Protein AF-Q17262-F1 (afdb_monomer_lite)

Radius of gyration: 17.1 Å; chains: 1; bounding box: 36×27×42 Å

Structure (mmCIF, N/CA/C/O backbone):
data_AF-Q17262-F1
#
_entry.id   AF-Q17262-F1
#
loop_
_atom_site.group_PDB
_atom_site.id
_atom_site.type_symbol
_atom_site.label_atom_id
_atom_site.label_alt_id
_atom_site.label_comp_id
_atom_site.label_asym_id
_atom_site.label_entity_id
_atom_site.label_seq_id
_atom_site.pdbx_PDB_ins_code
_atom_site.Cartn_x
_atom_site.Cartn_y
_atom_site.Cartn_z
_atom_site.occupancy
_atom_site.B_iso_or_equiv
_atom_site.auth_seq_id
_atom_site.auth_comp_id
_atom_site.auth_asym_id
_atom_site.auth_atom_id
_atom_site.pdbx_PDB_model_num
ATOM 1 N N . LYS A 1 1 ? -6.894 -13.647 16.040 1.00 63.50 1 LYS A N 1
ATOM 2 C CA . LYS A 1 1 ? -8.159 -13.606 15.257 1.00 63.50 1 LYS A CA 1
ATOM 3 C C . LYS A 1 1 ? -8.166 -12.614 14.075 1.00 63.50 1 LYS A C 1
ATOM 5 O O . LYS A 1 1 ? -9.132 -12.621 13.325 1.00 63.50 1 LYS A O 1
ATOM 10 N N . TYR A 1 2 ? -7.115 -11.801 13.880 1.00 69.31 2 TYR A N 1
ATOM 11 C CA . TYR A 1 2 ? -7.103 -10.715 12.881 1.00 69.31 2 TYR A CA 1
ATOM 12 C C . TYR A 1 2 ? -5.969 -10.788 11.841 1.00 69.31 2 TYR A C 1
ATOM 14 O O . TYR A 1 2 ? -6.100 -10.192 10.785 1.00 69.31 2 TYR A O 1
ATOM 22 N N . ALA A 1 3 ? -4.901 -11.558 12.085 1.00 67.50 3 ALA A N 1
ATOM 23 C CA . ALA A 1 3 ? -3.676 -11.545 11.272 1.00 67.50 3 ALA A CA 1
ATOM 24 C C . ALA A 1 3 ? -3.857 -11.835 9.764 1.00 67.50 3 ALA A C 1
ATOM 26 O O . ALA A 1 3 ? -3.043 -11.385 8.968 1.00 67.50 3 ALA A O 1
ATOM 27 N N . ASN A 1 4 ? -4.925 -12.543 9.378 1.00 79.44 4 ASN A N 1
ATOM 28 C CA . ASN A 1 4 ? -5.188 -12.945 7.989 1.00 79.44 4 ASN A CA 1
ATOM 29 C C . ASN A 1 4 ? -6.481 -12.336 7.427 1.00 79.44 4 ASN A C 1
ATOM 31 O O . ASN A 1 4 ? -7.015 -12.822 6.432 1.00 79.44 4 ASN A O 1
ATOM 35 N N . LYS A 1 5 ? -7.042 -11.321 8.090 1.00 86.38 5 LYS A N 1
ATOM 36 C CA . LYS A 1 5 ? -8.221 -10.626 7.571 1.00 86.38 5 LYS A CA 1
ATOM 37 C C . LYS A 1 5 ? -7.806 -9.562 6.550 1.00 86.38 5 LYS A C 1
ATOM 39 O O . LYS A 1 5 ? -6.716 -9.011 6.688 1.00 86.38 5 LYS A O 1
ATOM 44 N N . PRO A 1 6 ? -8.661 -9.269 5.555 1.00 88.06 6 PRO A N 1
ATOM 45 C CA . PRO A 1 6 ? -8.481 -8.112 4.689 1.00 88.06 6 PRO A CA 1
ATOM 46 C C . PRO A 1 6 ? -8.359 -6.826 5.496 1.00 88.06 6 PRO A C 1
ATOM 48 O O . PRO A 1 6 ? -9.054 -6.669 6.506 1.00 88.06 6 PRO A O 1
ATOM 51 N N . ASP A 1 7 ? -7.551 -5.890 5.015 1.00 83.38 7 ASP A N 1
ATOM 52 C CA . ASP A 1 7 ? -7.370 -4.594 5.671 1.00 83.38 7 ASP A CA 1
ATOM 53 C C . ASP A 1 7 ? -8.694 -3.87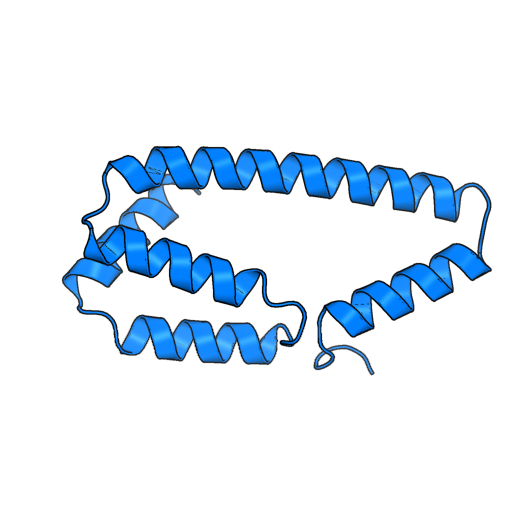0 5.890 1.00 83.38 7 ASP A C 1
ATOM 55 O O . ASP A 1 7 ? -8.928 -3.334 6.966 1.00 83.38 7 ASP A O 1
ATOM 59 N N . SER A 1 8 ? -9.608 -3.936 4.920 1.00 85.06 8 SER A N 1
ATOM 60 C CA . SER A 1 8 ? -10.963 -3.382 5.052 1.00 85.06 8 SER A CA 1
ATOM 61 C C . SER A 1 8 ? -11.724 -3.927 6.267 1.00 85.06 8 SER A C 1
ATOM 63 O O . SER A 1 8 ? -12.434 -3.182 6.938 1.00 85.06 8 SER A O 1
ATOM 65 N N . GLN A 1 9 ? -11.557 -5.211 6.602 1.00 86.56 9 GLN A N 1
ATOM 66 C CA . GLN A 1 9 ? -12.177 -5.800 7.792 1.00 86.56 9 GLN A CA 1
ATOM 67 C C . GLN A 1 9 ? -11.473 -5.378 9.085 1.00 86.56 9 GLN A C 1
ATOM 69 O O . GLN A 1 9 ? -12.119 -5.289 10.128 1.00 86.56 9 GLN A O 1
ATOM 74 N N . LEU A 1 10 ? -10.158 -5.150 9.038 1.00 86.62 10 LEU A N 1
ATOM 75 C CA . LEU A 1 10 ? -9.392 -4.648 10.179 1.00 86.62 10 LEU A CA 1
ATOM 76 C C . LEU A 1 10 ? -9.734 -3.189 10.475 1.00 86.62 10 LEU A C 1
ATOM 78 O O . LEU A 1 10 ? -9.981 -2.851 11.631 1.00 86.62 10 LEU A O 1
ATOM 82 N N . GLU A 1 11 ? -9.808 -2.361 9.433 1.00 86.75 11 GLU A N 1
ATOM 83 C CA . GLU A 1 11 ? -10.254 -0.972 9.510 1.00 86.75 11 GLU A CA 1
ATOM 84 C C . GLU A 1 11 ? -11.671 -0.906 10.083 1.00 86.75 11 GLU A C 1
ATOM 86 O O . GLU A 1 11 ? -11.869 -0.250 11.101 1.00 86.75 11 GLU A O 1
ATOM 91 N N . ALA A 1 12 ? -12.628 -1.657 9.523 1.00 88.31 12 ALA A N 1
ATOM 92 C CA . ALA A 1 12 ? -14.009 -1.666 10.008 1.00 88.31 12 ALA A CA 1
ATOM 93 C C . ALA A 1 12 ? -14.118 -2.080 11.488 1.00 88.31 12 ALA A C 1
ATOM 95 O O . ALA A 1 12 ? -14.798 -1.414 12.266 1.00 88.31 12 ALA A O 1
ATOM 96 N N . ALA A 1 13 ? -13.405 -3.134 11.904 1.00 88.62 13 ALA A N 1
ATOM 97 C CA . ALA A 1 13 ? -13.392 -3.565 13.303 1.00 88.62 13 ALA A CA 1
ATOM 98 C C . ALA A 1 13 ? -12.754 -2.518 14.237 1.00 88.62 13 ALA A C 1
ATOM 100 O O . ALA A 1 13 ? -13.186 -2.359 15.380 1.00 88.62 13 ALA A O 1
ATOM 101 N N . GLY A 1 14 ? -11.729 -1.805 13.760 1.00 87.25 14 GLY A N 1
ATOM 102 C CA . GLY A 1 14 ? -11.117 -0.691 14.479 1.00 87.25 14 GLY A CA 1
ATOM 103 C C . GLY A 1 14 ? -12.077 0.486 14.629 1.00 87.25 14 GLY A C 1
ATOM 104 O O . GLY A 1 14 ? -12.241 1.002 15.733 1.00 87.25 14 GLY A O 1
ATOM 105 N N . GLU A 1 15 ? -12.757 0.875 13.551 1.00 89.44 15 GLU A N 1
ATOM 106 C CA . GLU A 1 15 ? -13.733 1.966 13.567 1.00 89.44 15 GLU A CA 1
ATOM 107 C C . GLU A 1 15 ? -14.923 1.661 14.477 1.00 89.44 15 GLU A C 1
ATOM 109 O O . GLU A 1 15 ? -15.327 2.519 15.263 1.00 89.44 15 GLU A O 1
ATOM 114 N N . GLU A 1 16 ? -15.455 0.441 14.428 1.00 91.50 16 GLU A N 1
ATOM 115 C CA . GLU A 1 16 ? -16.536 -0.003 15.310 1.00 91.50 16 GLU A CA 1
ATOM 116 C C . GLU A 1 16 ? -16.118 0.080 16.784 1.00 91.50 16 GLU A C 1
ATOM 118 O O . GLU A 1 16 ? -16.826 0.663 17.610 1.00 91.50 16 GLU A O 1
ATOM 123 N N . TRP A 1 17 ? -14.923 -0.422 17.110 1.00 91.81 17 TRP A N 1
ATOM 124 C CA . TRP A 1 17 ? -14.393 -0.368 18.470 1.00 91.81 17 TRP A CA 1
ATOM 125 C C . TRP A 1 17 ? -14.180 1.072 18.955 1.00 91.81 17 TRP A C 1
ATOM 127 O O . TRP A 1 17 ? -14.587 1.408 20.069 1.00 91.81 17 TRP A O 1
ATOM 137 N N . VAL A 1 18 ? -13.593 1.942 18.126 1.00 92.12 18 VAL A N 1
ATOM 138 C CA . VAL A 1 18 ? -13.370 3.359 18.461 1.00 92.12 18 VAL A CA 1
ATOM 139 C C . VAL A 1 18 ? -14.695 4.095 18.658 1.00 92.12 18 VAL A C 1
ATOM 141 O O . VAL A 1 18 ? -14.843 4.857 19.617 1.00 92.12 18 VAL A O 1
ATOM 144 N N . ASN A 1 19 ? -15.677 3.857 17.787 1.00 89.81 19 ASN A N 1
ATOM 145 C CA . ASN A 1 19 ? -17.000 4.464 17.900 1.00 89.81 19 ASN A CA 1
ATOM 146 C C . ASN A 1 19 ? -17.720 4.028 19.182 1.00 89.81 19 ASN A C 1
ATOM 148 O O . ASN A 1 19 ? -18.356 4.864 19.819 1.00 89.81 19 ASN A O 1
ATOM 152 N N . GLY A 1 20 ? -17.560 2.769 19.600 1.00 90.38 20 GLY A N 1
ATOM 153 C 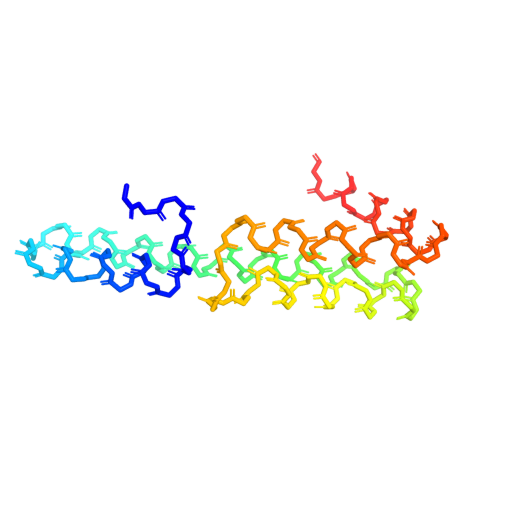CA . GLY A 1 20 ? -18.088 2.273 20.873 1.00 90.38 20 GLY A CA 1
ATOM 154 C C . GLY A 1 20 ? -17.409 2.869 22.114 1.00 90.38 20 GLY A C 1
ATOM 155 O O . GLY A 1 20 ? -17.999 2.857 23.191 1.00 90.38 20 GLY A O 1
ATOM 156 N N . LYS A 1 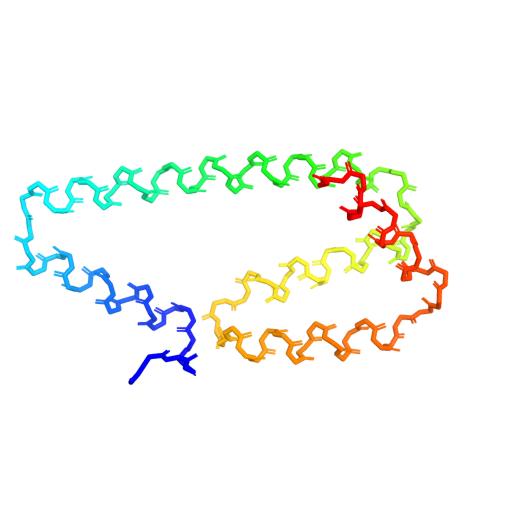21 ? -16.183 3.399 21.991 1.00 92.25 21 LYS A N 1
ATOM 157 C CA . LYS A 1 21 ? -15.490 4.112 23.080 1.00 92.25 21 LYS A CA 1
ATOM 158 C C . LYS A 1 21 ? -15.872 5.589 23.166 1.00 92.25 21 LYS A C 1
ATOM 160 O O . LYS A 1 21 ? -16.045 6.095 24.272 1.00 92.25 21 LYS A O 1
ATOM 165 N N . GLY A 1 22 ? -16.001 6.270 22.026 1.00 87.75 22 GLY A N 1
ATOM 166 C CA . GLY A 1 22 ? -16.324 7.698 21.971 1.00 87.75 22 GLY A CA 1
ATOM 167 C C . GLY A 1 22 ? -15.272 8.606 22.628 1.00 87.75 22 GLY A C 1
ATOM 168 O O . GLY A 1 22 ? -14.137 8.197 22.888 1.00 87.75 22 GLY A O 1
ATOM 169 N N . GLY A 1 23 ? -15.651 9.867 22.860 1.00 91.56 23 GLY A N 1
ATOM 170 C CA . GLY A 1 23 ? -14.827 10.870 23.547 1.00 91.56 23 GLY A CA 1
ATOM 171 C C . GLY A 1 23 ? -13.417 11.033 22.964 1.00 91.56 23 GLY A C 1
ATOM 172 O O . GLY A 1 23 ? -13.203 10.911 21.756 1.00 91.56 23 GLY A O 1
ATOM 173 N N . MET A 1 24 ? -12.440 11.245 23.847 1.00 93.25 24 MET A N 1
ATOM 174 C CA . MET A 1 24 ? -11.038 11.492 23.487 1.00 93.25 24 MET A CA 1
ATOM 175 C C . MET A 1 24 ? -10.400 10.355 22.663 1.00 93.25 24 MET A C 1
ATOM 177 O O . MET A 1 24 ? -9.505 10.598 21.857 1.00 93.25 24 MET A O 1
ATOM 181 N N . ILE A 1 25 ? -10.867 9.107 22.810 1.00 90.94 25 ILE A N 1
ATOM 182 C CA . ILE A 1 25 ? -10.360 7.975 22.013 1.00 90.94 25 ILE A CA 1
ATOM 183 C C . ILE A 1 25 ? -10.734 8.151 20.536 1.00 90.94 25 ILE A C 1
ATOM 185 O O . ILE A 1 25 ? -9.895 7.944 19.658 1.00 90.94 25 ILE A O 1
ATOM 189 N N . LYS A 1 26 ? -11.968 8.585 20.252 1.00 90.00 26 LYS A N 1
ATOM 190 C CA . LYS A 1 26 ? -12.420 8.865 18.883 1.00 90.00 26 LYS A CA 1
ATOM 191 C C . LYS A 1 26 ? -11.697 10.063 18.275 1.00 90.00 26 LYS A C 1
ATOM 193 O O . LYS A 1 26 ? -11.311 10.012 17.110 1.00 90.00 26 LYS A O 1
ATOM 198 N N . GLU A 1 27 ? -11.482 11.113 19.058 1.00 92.00 27 GLU A N 1
ATOM 199 C CA . GLU A 1 27 ? -10.758 12.308 18.613 1.00 92.00 27 GLU A CA 1
ATOM 200 C C . GLU A 1 27 ? -9.309 11.984 18.235 1.00 92.00 27 GLU A C 1
ATOM 202 O O . GLU A 1 27 ? -8.887 12.284 17.116 1.00 92.00 27 GLU A O 1
ATOM 207 N N . ASN A 1 28 ? -8.581 11.277 19.105 1.00 91.31 28 ASN A N 1
ATOM 208 C CA . ASN A 1 28 ? -7.203 10.859 18.840 1.00 91.31 28 ASN A CA 1
ATOM 209 C C . ASN A 1 28 ? -7.109 9.920 17.631 1.00 91.31 28 ASN A C 1
ATOM 211 O O . ASN A 1 28 ? -6.189 10.036 16.822 1.00 91.31 28 ASN A O 1
ATOM 215 N N . TYR A 1 29 ? -8.074 9.011 17.465 1.00 91.38 29 TYR A N 1
ATOM 216 C CA . TYR A 1 29 ? -8.121 8.137 16.295 1.00 91.38 29 TYR A CA 1
ATOM 217 C C . TYR A 1 29 ? -8.354 8.917 14.992 1.00 91.38 29 TYR A C 1
ATOM 219 O O . TYR A 1 29 ? -7.705 8.649 13.982 1.00 91.38 29 TYR A O 1
ATOM 227 N N . ASN A 1 30 ? -9.232 9.922 15.003 1.00 89.88 30 ASN A N 1
ATOM 228 C CA . ASN A 1 30 ? -9.459 10.774 13.836 1.00 89.88 30 ASN A CA 1
ATOM 229 C C . ASN A 1 30 ? -8.212 11.591 13.471 1.00 89.88 30 ASN A C 1
ATOM 231 O O . ASN A 1 30 ? -7.862 11.672 12.293 1.00 89.88 30 ASN A O 1
ATOM 235 N N . GLN A 1 31 ? -7.507 12.140 14.466 1.00 92.19 31 GLN A N 1
ATOM 236 C CA . GLN A 1 31 ? -6.228 12.822 14.246 1.00 92.19 31 GLN A CA 1
ATOM 237 C C . GLN A 1 31 ? -5.171 11.870 13.678 1.00 92.19 31 GLN A C 1
ATOM 239 O O . GLN A 1 31 ? -4.465 12.220 12.733 1.00 92.19 31 GLN A O 1
ATOM 244 N N . PHE A 1 32 ? -5.096 10.643 14.200 1.00 90.38 32 PHE A N 1
ATOM 245 C CA . PHE A 1 32 ? -4.218 9.610 13.660 1.00 90.38 32 PHE A CA 1
ATOM 246 C C . PHE A 1 32 ? -4.520 9.323 12.182 1.00 90.38 32 PHE A C 1
ATOM 248 O O . PHE A 1 32 ? -3.595 9.324 11.371 1.00 90.38 32 PHE A O 1
ATOM 255 N N . LYS A 1 33 ? -5.796 9.155 11.800 1.00 90.50 33 LYS A N 1
ATOM 256 C CA . LYS A 1 33 ? -6.186 8.946 10.393 1.00 90.50 33 LYS A CA 1
ATOM 257 C C . LYS A 1 33 ? -5.762 10.111 9.493 1.00 90.50 33 LYS A C 1
ATOM 259 O O . LYS A 1 33 ? -5.212 9.874 8.420 1.00 90.50 33 LYS A O 1
ATOM 264 N N . ALA A 1 34 ? -5.962 11.350 9.941 1.00 88.19 34 ALA A N 1
ATOM 265 C CA . ALA A 1 34 ? -5.548 12.536 9.191 1.00 88.19 34 ALA A CA 1
ATOM 266 C C . ALA A 1 34 ? -4.019 12.593 9.000 1.00 88.19 34 ALA A C 1
ATOM 268 O O . ALA A 1 34 ? -3.535 12.820 7.890 1.00 88.19 34 ALA A O 1
ATOM 269 N N . ASN A 1 35 ? -3.252 12.308 10.056 1.00 87.50 35 ASN A N 1
ATOM 270 C CA . ASN A 1 35 ? -1.790 12.263 9.989 1.00 87.50 35 ASN A CA 1
ATOM 271 C C . ASN A 1 35 ? -1.289 11.146 9.064 1.00 87.50 35 ASN A C 1
ATOM 273 O O . ASN A 1 35 ? -0.362 11.363 8.283 1.00 87.50 35 ASN A O 1
ATOM 277 N N . MET A 1 36 ? -1.919 9.969 9.111 1.00 87.44 36 MET A N 1
ATOM 278 C CA . MET A 1 36 ? -1.606 8.857 8.212 1.00 87.44 36 MET A CA 1
ATOM 279 C C . MET A 1 36 ? -1.854 9.225 6.751 1.00 87.44 36 MET A C 1
ATOM 281 O O . MET A 1 36 ? -0.999 8.965 5.906 1.00 87.44 36 MET A O 1
ATOM 285 N N . GLN A 1 37 ? -2.981 9.871 6.442 1.00 82.75 37 GLN A N 1
ATOM 286 C CA . GLN A 1 37 ? -3.270 10.331 5.084 1.00 82.75 37 GLN A CA 1
ATOM 287 C C . GLN A 1 37 ? -2.201 11.313 4.584 1.00 82.75 37 GLN A C 1
ATOM 289 O O . GLN A 1 37 ? -1.671 11.140 3.486 1.00 82.75 37 GLN A O 1
ATOM 294 N N . LEU A 1 38 ? -1.806 12.276 5.420 1.00 79.88 38 LEU A N 1
ATOM 295 C CA . LEU A 1 38 ? -0.759 13.240 5.081 1.00 79.88 38 LEU A CA 1
ATOM 296 C C . LEU A 1 38 ? 0.603 12.563 4.836 1.00 79.88 38 LEU A C 1
ATOM 298 O O . LEU A 1 38 ? 1.338 12.947 3.923 1.00 79.88 38 LEU A O 1
ATOM 302 N N . MET A 1 39 ? 0.953 11.532 5.613 1.00 78.62 39 MET A N 1
ATOM 303 C CA . MET A 1 39 ? 2.160 10.736 5.358 1.00 78.62 39 MET A CA 1
ATOM 304 C C . MET A 1 39 ? 2.066 9.940 4.051 1.00 78.62 39 MET A C 1
ATOM 306 O O . MET A 1 39 ? 3.041 9.898 3.298 1.00 78.62 39 MET A O 1
ATOM 310 N N . HIS A 1 40 ? 0.908 9.350 3.745 1.00 80.19 40 HIS A N 1
ATOM 311 C CA . HIS A 1 40 ? 0.687 8.634 2.486 1.00 80.19 40 HIS A CA 1
ATOM 312 C C . HIS A 1 40 ? 0.837 9.547 1.266 1.00 80.19 40 HIS A C 1
ATOM 314 O O . HIS A 1 40 ? 1.478 9.156 0.290 1.00 80.19 40 HIS A O 1
ATOM 320 N N . GLU A 1 41 ? 0.303 10.765 1.323 1.00 77.00 41 GLU A N 1
ATOM 321 C CA . GLU A 1 41 ? 0.434 11.755 0.250 1.00 77.00 41 GLU A CA 1
ATOM 322 C C . GLU A 1 41 ? 1.898 12.159 0.033 1.00 77.00 41 GLU A C 1
ATOM 324 O O . GLU A 1 41 ? 2.386 12.137 -1.099 1.00 77.00 41 GLU A O 1
ATOM 329 N N . LYS A 1 42 ? 2.647 12.420 1.114 1.00 72.25 42 LYS A N 1
ATOM 330 C CA . LYS A 1 42 ? 4.093 12.698 1.037 1.00 72.25 42 LYS A CA 1
ATOM 331 C C . LYS A 1 42 ? 4.878 11.526 0.444 1.00 72.25 42 LYS A C 1
ATOM 333 O O . LYS A 1 42 ? 5.718 11.727 -0.432 1.00 72.25 42 LYS A O 1
ATOM 338 N N . ALA A 1 43 ? 4.587 10.299 0.872 1.00 74.56 43 ALA A N 1
ATOM 339 C CA . ALA A 1 43 ? 5.235 9.098 0.350 1.00 74.56 43 ALA A CA 1
ATOM 340 C C . ALA A 1 43 ? 4.908 8.845 -1.133 1.00 74.56 43 ALA A C 1
ATOM 342 O O . ALA A 1 43 ? 5.756 8.321 -1.862 1.00 74.56 43 ALA A O 1
ATOM 343 N N . ALA A 1 44 ? 3.706 9.222 -1.583 1.00 75.44 44 ALA A N 1
ATOM 344 C CA . ALA A 1 44 ? 3.298 9.149 -2.982 1.00 75.44 44 ALA A CA 1
ATOM 345 C C . ALA A 1 44 ? 4.008 10.202 -3.846 1.00 75.44 44 ALA A C 1
ATOM 347 O O . ALA A 1 44 ? 4.434 9.879 -4.951 1.00 75.44 44 ALA A O 1
ATOM 348 N N . LEU A 1 45 ? 4.182 11.432 -3.348 1.00 72.62 45 LEU A N 1
ATOM 349 C CA . LEU A 1 45 ? 4.950 12.476 -4.039 1.00 72.62 45 LEU A CA 1
ATOM 350 C C . LEU A 1 45 ? 6.428 12.094 -4.182 1.00 72.62 45 LEU A C 1
ATOM 352 O O . LEU A 1 45 ? 6.973 12.185 -5.279 1.00 72.62 45 LEU A O 1
ATOM 356 N N . LEU A 1 46 ? 7.046 11.581 -3.113 1.00 69.00 46 LEU A N 1
ATOM 357 C CA . LEU A 1 46 ? 8.412 11.043 -3.161 1.00 69.00 46 LEU A CA 1
ATOM 358 C C . LEU A 1 46 ? 8.524 9.857 -4.128 1.00 69.00 46 LEU A C 1
ATOM 360 O O . LEU A 1 46 ? 9.487 9.766 -4.882 1.00 69.00 46 LEU A O 1
ATOM 364 N N . GLY A 1 47 ? 7.525 8.966 -4.137 1.00 71.81 47 GLY A N 1
ATOM 365 C CA . GLY A 1 47 ? 7.450 7.865 -5.100 1.00 71.81 47 GLY A CA 1
ATOM 366 C C . GLY A 1 47 ? 7.408 8.356 -6.547 1.00 71.81 47 GLY A C 1
ATOM 367 O O . GLY A 1 47 ? 8.187 7.885 -7.366 1.00 71.81 47 GLY A O 1
ATOM 368 N N . LYS A 1 48 ? 6.567 9.355 -6.847 1.00 72.00 48 LYS A N 1
ATOM 369 C CA . LYS A 1 48 ? 6.464 9.949 -8.189 1.00 72.00 48 LYS A CA 1
ATOM 370 C C . LYS A 1 48 ? 7.770 10.593 -8.650 1.00 72.00 48 LYS A C 1
ATOM 372 O O . LYS A 1 48 ? 8.179 10.329 -9.771 1.00 72.00 48 LYS A O 1
ATOM 377 N N . ALA A 1 49 ? 8.421 11.383 -7.794 1.00 67.75 49 ALA A N 1
ATOM 378 C CA . ALA A 1 49 ? 9.676 12.057 -8.134 1.00 67.75 49 ALA A CA 1
ATOM 379 C C . ALA A 1 49 ? 10.799 11.057 -8.458 1.00 67.75 49 ALA A C 1
ATOM 381 O O . ALA A 1 49 ? 11.541 11.229 -9.418 1.00 67.75 49 ALA A O 1
ATOM 382 N N . MET A 1 50 ? 10.892 9.963 -7.698 1.00 70.06 50 MET A N 1
ATOM 383 C CA . MET A 1 50 ? 11.888 8.919 -7.955 1.00 70.06 50 MET A CA 1
ATOM 384 C C . MET A 1 50 ? 11.540 8.056 -9.173 1.00 70.06 50 MET A C 1
ATOM 386 O O . MET A 1 50 ? 12.435 7.583 -9.875 1.00 70.06 50 MET A O 1
ATOM 390 N N . ALA A 1 51 ? 10.246 7.876 -9.451 1.00 74.50 51 ALA A N 1
ATOM 391 C CA . ALA A 1 51 ? 9.778 7.141 -10.614 1.00 74.50 51 ALA A CA 1
ATOM 392 C C . ALA A 1 51 ? 10.085 7.858 -11.935 1.00 74.50 51 ALA A C 1
ATOM 394 O O . ALA A 1 51 ? 10.063 7.204 -12.970 1.00 74.50 51 ALA A O 1
ATOM 395 N N . GLU A 1 52 ? 10.400 9.159 -11.952 1.00 76.38 52 GLU A N 1
ATOM 396 C CA . GLU A 1 52 ? 10.729 9.882 -13.192 1.00 76.38 52 GLU A CA 1
ATOM 397 C C . GLU A 1 52 ? 11.915 9.253 -13.940 1.00 76.38 52 GLU A C 1
ATOM 399 O O . GLU A 1 52 ? 11.863 9.145 -15.170 1.00 76.38 52 GLU A O 1
ATOM 404 N N . ASN A 1 53 ? 12.897 8.734 -13.195 1.00 78.56 53 ASN A N 1
ATOM 405 C CA . ASN A 1 53 ? 14.118 8.106 -13.714 1.00 78.56 53 ASN A CA 1
ATOM 406 C C . ASN A 1 53 ? 13.953 6.630 -14.115 1.00 78.56 53 ASN A C 1
ATOM 408 O O . ASN A 1 53 ? 14.899 6.026 -14.615 1.00 78.56 53 ASN A O 1
ATOM 412 N N . LEU A 1 54 ? 12.777 6.037 -13.895 1.00 85.81 54 LEU A N 1
ATOM 413 C CA . LEU A 1 54 ? 12.497 4.650 -14.262 1.00 85.81 54 LEU A CA 1
ATOM 414 C C . LEU A 1 54 ? 12.185 4.511 -15.761 1.00 85.81 54 LEU A C 1
ATOM 416 O O . LEU A 1 54 ? 11.560 5.392 -16.374 1.00 85.81 54 LEU A O 1
ATOM 420 N N . SER A 1 55 ? 12.545 3.359 -16.330 1.00 90.62 55 SER A N 1
ATOM 421 C CA . SER A 1 55 ? 12.057 2.925 -17.643 1.00 90.62 55 SER A CA 1
ATOM 422 C C . SER A 1 55 ? 10.519 2.859 -17.675 1.00 90.62 55 SER A C 1
ATOM 424 O O . SER A 1 55 ? 9.879 2.726 -16.625 1.00 90.62 55 SER A O 1
ATOM 426 N N . PRO A 1 56 ? 9.875 2.948 -18.854 1.00 90.38 56 PRO A N 1
ATOM 427 C CA . PRO A 1 56 ? 8.423 2.789 -18.973 1.00 90.38 56 PRO A CA 1
ATOM 428 C C . PRO A 1 56 ? 7.904 1.489 -18.339 1.00 90.38 56 PRO A C 1
ATOM 430 O O . PRO A 1 56 ? 6.871 1.487 -17.665 1.00 90.38 56 PRO A O 1
ATOM 433 N N . GLU A 1 57 ? 8.647 0.395 -18.499 1.00 88.94 57 GLU A N 1
ATOM 434 C CA . GLU A 1 57 ? 8.340 -0.910 -17.922 1.00 88.94 57 GLU A CA 1
ATOM 435 C C . GLU A 1 57 ? 8.452 -0.888 -16.393 1.00 88.94 57 GLU A C 1
ATOM 437 O O . GLU A 1 57 ? 7.565 -1.403 -15.708 1.00 88.94 57 GLU A O 1
ATOM 442 N N . ALA A 1 58 ? 9.489 -0.250 -15.843 1.00 89.00 58 ALA A N 1
ATOM 443 C CA . ALA A 1 58 ? 9.648 -0.115 -14.399 1.00 89.00 58 ALA A CA 1
ATOM 444 C C . ALA A 1 58 ? 8.636 0.856 -13.772 1.00 89.00 58 ALA A C 1
ATOM 446 O O . ALA A 1 58 ? 8.141 0.585 -12.681 1.00 89.00 58 ALA A O 1
ATOM 447 N N . LYS A 1 59 ? 8.229 1.920 -14.475 1.00 88.31 59 LYS A N 1
ATOM 448 C CA . LYS A 1 59 ? 7.117 2.797 -14.059 1.00 88.31 59 LYS A CA 1
ATOM 449 C C . LYS A 1 59 ? 5.811 2.023 -13.945 1.00 88.31 59 LYS A C 1
ATOM 451 O O . LYS A 1 59 ? 5.096 2.155 -12.955 1.00 88.31 59 LYS A O 1
ATOM 456 N N . LYS A 1 60 ? 5.502 1.192 -14.945 1.00 89.38 60 LYS A N 1
ATOM 457 C CA . LYS A 1 60 ? 4.319 0.326 -14.906 1.00 89.38 60 LYS A CA 1
ATOM 458 C C . LYS A 1 60 ? 4.396 -0.654 -13.735 1.00 89.38 60 LYS A C 1
ATOM 460 O O . LYS A 1 60 ? 3.419 -0.807 -13.007 1.00 89.38 60 LYS A O 1
ATOM 465 N N . ALA A 1 61 ? 5.562 -1.259 -13.526 1.00 89.31 61 ALA A N 1
ATOM 466 C CA . ALA A 1 61 ? 5.779 -2.183 -12.425 1.00 89.31 61 ALA A CA 1
ATOM 467 C C . ALA A 1 61 ? 5.631 -1.522 -11.044 1.00 89.31 61 ALA A C 1
ATOM 469 O O . ALA A 1 61 ? 4.999 -2.103 -10.165 1.00 89.31 61 ALA A O 1
ATOM 470 N N . ASP A 1 62 ? 6.133 -0.299 -10.854 1.00 86.50 62 ASP A N 1
ATOM 471 C CA . ASP A 1 62 ? 5.936 0.475 -9.621 1.00 86.50 62 ASP A CA 1
ATOM 472 C C . ASP A 1 62 ? 4.447 0.755 -9.351 1.00 86.50 62 ASP A C 1
ATOM 474 O O . ASP A 1 62 ? 3.960 0.545 -8.237 1.00 86.50 62 ASP A O 1
ATOM 478 N N . VAL A 1 63 ? 3.689 1.142 -10.384 1.00 87.31 63 VAL A N 1
ATOM 479 C CA . VAL A 1 63 ? 2.238 1.362 -10.279 1.00 87.31 63 VAL A CA 1
ATOM 480 C C . VAL A 1 63 ? 1.503 0.076 -9.899 1.00 87.31 63 VAL A C 1
ATOM 482 O O . VAL A 1 63 ? 0.678 0.096 -8.983 1.00 87.31 63 VAL A O 1
ATOM 485 N N . ASP A 1 64 ? 1.809 -1.043 -10.553 1.00 89.81 64 ASP A N 1
ATOM 486 C CA . ASP A 1 64 ? 1.176 -2.334 -10.266 1.00 89.81 64 ASP A CA 1
ATOM 487 C C . ASP A 1 64 ? 1.474 -2.799 -8.831 1.00 89.81 64 ASP A C 1
ATOM 489 O O . ASP A 1 64 ? 0.562 -3.196 -8.100 1.00 89.81 64 ASP A O 1
ATOM 493 N N . LEU A 1 65 ? 2.725 -2.668 -8.378 1.00 88.50 65 LEU A N 1
ATOM 494 C CA . LEU A 1 65 ? 3.125 -2.951 -6.996 1.00 88.50 65 LEU A CA 1
ATOM 495 C C . LEU A 1 65 ? 2.408 -2.022 -5.999 1.00 88.50 65 LEU A C 1
ATOM 497 O O . LEU A 1 65 ? 1.913 -2.478 -4.965 1.00 88.50 65 LEU A O 1
ATOM 501 N N . SER A 1 66 ? 2.276 -0.730 -6.321 1.00 86.56 66 SER A N 1
ATOM 502 C CA . SER A 1 66 ? 1.511 0.233 -5.518 1.00 86.56 66 SER A CA 1
ATOM 503 C C . SER A 1 66 ? 0.040 -0.172 -5.389 1.00 86.56 66 SER A C 1
ATOM 505 O O . SER A 1 66 ? -0.535 -0.083 -4.301 1.00 86.56 66 SER A O 1
ATOM 507 N N . ASN A 1 67 ? -0.565 -0.655 -6.477 1.00 89.62 67 ASN A N 1
ATOM 508 C CA . ASN A 1 67 ? -1.950 -1.115 -6.494 1.00 89.62 67 ASN A CA 1
ATOM 509 C C . ASN A 1 67 ? -2.143 -2.365 -5.625 1.00 89.62 67 ASN A C 1
ATOM 511 O O . ASN A 1 67 ? -3.097 -2.407 -4.850 1.00 89.62 67 ASN A O 1
ATOM 515 N N . ILE A 1 68 ? -1.211 -3.328 -5.662 1.00 88.69 68 ILE A N 1
ATOM 516 C CA . ILE A 1 68 ? -1.232 -4.497 -4.760 1.00 88.69 68 ILE A CA 1
ATOM 517 C C . ILE A 1 68 ? -1.175 -4.045 -3.293 1.00 88.69 68 ILE A C 1
ATOM 519 O O . ILE A 1 68 ? -1.924 -4.552 -2.460 1.00 88.69 68 ILE A O 1
ATOM 523 N N . GLY A 1 69 ? -0.315 -3.074 -2.966 1.00 85.75 69 GLY A N 1
ATOM 524 C CA . GLY A 1 69 ? -0.182 -2.549 -1.603 1.00 85.75 69 GLY A CA 1
ATOM 525 C C . GLY A 1 69 ? -1.445 -1.857 -1.074 1.00 85.75 69 GLY A C 1
ATOM 526 O O . GLY A 1 69 ? -1.750 -1.955 0.116 1.00 85.75 69 GLY A O 1
ATOM 527 N N . LYS A 1 70 ? -2.190 -1.184 -1.960 1.00 87.12 70 LYS A N 1
ATOM 528 C CA . LYS A 1 70 ? -3.418 -0.433 -1.641 1.00 87.12 70 LYS A CA 1
ATOM 529 C C . LYS A 1 70 ? -4.691 -1.277 -1.667 1.00 87.12 70 LYS A C 1
ATOM 531 O O . LYS A 1 70 ? -5.741 -0.781 -1.261 1.00 87.12 70 LYS A O 1
ATOM 536 N N . ASP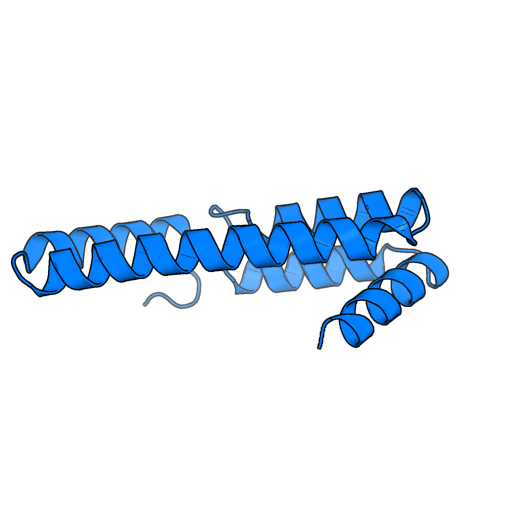 A 1 71 ? -4.628 -2.515 -2.148 1.00 88.19 71 ASP A N 1
ATOM 537 C CA . ASP A 1 71 ? -5.799 -3.379 -2.243 1.00 88.19 71 ASP A CA 1
ATOM 538 C C . ASP A 1 71 ? -6.278 -3.809 -0.849 1.00 88.19 71 ASP A C 1
ATOM 540 O O . ASP A 1 71 ? -5.748 -4.731 -0.226 1.00 88.19 71 ASP A O 1
ATOM 544 N N . LYS A 1 72 ? -7.322 -3.128 -0.369 1.00 88.50 72 LYS A N 1
ATOM 545 C CA . LYS A 1 72 ? -7.931 -3.367 0.946 1.00 88.50 72 LYS A CA 1
ATOM 546 C C . LYS A 1 72 ? -8.731 -4.669 1.028 1.00 88.50 72 LYS A C 1
ATOM 548 O O . LYS A 1 72 ? -9.223 -5.018 2.106 1.00 88.50 72 LYS A O 1
ATOM 553 N N . THR A 1 73 ? -8.923 -5.360 -0.096 1.00 91.50 73 THR A N 1
ATOM 554 C CA . THR A 1 73 ? -9.585 -6.673 -0.139 1.00 91.50 73 THR A CA 1
ATOM 555 C C . THR A 1 73 ? -8.615 -7.809 0.173 1.00 91.50 73 THR A C 1
ATOM 557 O O . THR A 1 73 ? -9.043 -8.915 0.507 1.00 91.50 73 THR A O 1
ATOM 560 N N . LEU A 1 74 ? -7.312 -7.527 0.126 1.00 89.19 74 LEU A N 1
ATOM 561 C CA . LEU A 1 74 ? -6.258 -8.460 0.475 1.00 89.19 74 LEU A CA 1
ATOM 562 C C . LEU A 1 74 ? -5.844 -8.276 1.932 1.00 89.19 74 LEU A C 1
ATOM 564 O O . LEU A 1 74 ? -5.825 -7.172 2.473 1.00 89.19 74 LEU A O 1
ATOM 568 N N . SER A 1 75 ? -5.480 -9.387 2.558 1.00 89.19 75 SER A N 1
ATOM 569 C CA . SER A 1 75 ? -4.694 -9.385 3.787 1.00 89.19 75 SER A CA 1
ATOM 570 C C . SER A 1 75 ? -3.227 -9.085 3.488 1.00 89.19 75 SER A C 1
ATOM 572 O O . SER A 1 75 ? -2.727 -9.356 2.393 1.00 89.19 75 SER A O 1
ATOM 574 N N . GLU A 1 76 ? -2.490 -8.644 4.501 1.00 86.06 76 GLU A N 1
ATOM 575 C CA . GLU A 1 76 ? -1.042 -8.431 4.410 1.00 86.06 76 GLU A CA 1
ATOM 576 C C . GLU A 1 76 ? -0.266 -9.666 3.922 1.00 86.06 76 GLU A C 1
ATOM 578 O O . GLU A 1 76 ? 0.723 -9.545 3.196 1.00 86.06 76 GLU A O 1
ATOM 583 N N . GLN A 1 77 ? -0.714 -10.877 4.270 1.00 88.31 77 GLN A N 1
ATOM 584 C CA . GLN A 1 77 ? -0.106 -12.098 3.743 1.00 88.31 77 GLN A CA 1
ATOM 585 C C . GLN A 1 77 ? -0.340 -12.241 2.234 1.00 88.31 77 GLN A C 1
ATOM 587 O O . GLN A 1 77 ? 0.615 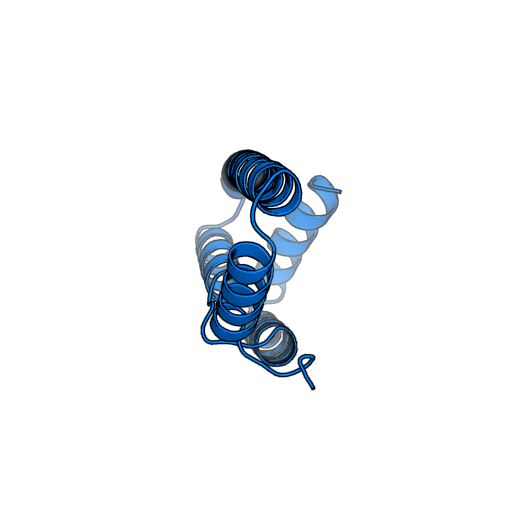-12.474 1.494 1.00 88.31 77 GLN A O 1
ATOM 592 N N . GLN A 1 78 ? -1.577 -12.049 1.775 1.00 90.88 78 GLN A N 1
ATOM 593 C CA . GLN A 1 78 ? -1.921 -12.147 0.355 1.00 90.88 78 GLN A CA 1
ATOM 594 C C . GLN A 1 78 ? -1.216 -11.069 -0.470 1.00 90.88 78 GLN A C 1
ATOM 596 O O . GLN A 1 78 ? -0.734 -11.353 -1.565 1.00 90.88 78 GLN A O 1
ATOM 601 N N . LYS A 1 79 ? -1.082 -9.850 0.065 1.00 90.50 79 LYS A N 1
ATOM 602 C CA . LYS A 1 79 ? -0.279 -8.802 -0.570 1.00 90.50 79 LYS A CA 1
ATOM 603 C C . LYS A 1 79 ? 1.166 -9.251 -0.728 1.00 90.50 79 LYS A C 1
ATOM 605 O O . LYS A 1 79 ? 1.684 -9.201 -1.836 1.00 90.50 79 LYS A O 1
ATOM 610 N N . ARG A 1 80 ? 1.810 -9.752 0.335 1.00 88.00 80 ARG A N 1
ATOM 611 C CA . ARG A 1 80 ? 3.197 -10.253 0.265 1.00 88.00 80 ARG A CA 1
ATOM 612 C C . ARG A 1 80 ? 3.373 -11.358 -0.774 1.00 88.00 80 ARG A C 1
ATOM 614 O O . ARG A 1 80 ? 4.387 -11.380 -1.467 1.00 88.00 80 ARG A O 1
ATOM 621 N N . GLU A 1 81 ? 2.419 -12.276 -0.877 1.00 92.88 81 GLU A N 1
ATOM 622 C CA . GLU A 1 81 ? 2.445 -13.349 -1.875 1.00 92.88 81 GLU A CA 1
ATOM 623 C C . GLU A 1 81 ? 2.337 -12.787 -3.297 1.00 92.88 81 GLU A C 1
ATOM 625 O O . GLU A 1 81 ? 3.218 -13.064 -4.115 1.00 92.88 81 GLU A O 1
ATOM 630 N N . LYS A 1 82 ? 1.360 -11.906 -3.557 1.00 92.69 82 LYS A N 1
ATOM 631 C CA . LYS A 1 82 ? 1.208 -11.228 -4.854 1.00 92.69 82 LYS A CA 1
ATOM 632 C C . LYS A 1 82 ? 2.418 -10.372 -5.222 1.00 92.69 82 LYS A C 1
ATOM 634 O O . LYS A 1 82 ? 2.866 -10.418 -6.360 1.00 92.69 82 LYS A O 1
ATOM 639 N N . PHE A 1 83 ? 2.998 -9.649 -4.263 1.00 90.06 83 PHE A N 1
ATOM 640 C CA . PHE A 1 83 ? 4.246 -8.901 -4.445 1.00 90.06 83 PHE A CA 1
ATOM 641 C C . PHE A 1 83 ? 5.377 -9.824 -4.912 1.00 90.06 83 PHE A C 1
ATOM 643 O O . PHE A 1 83 ? 6.047 -9.543 -5.903 1.00 90.06 83 PHE A O 1
ATOM 650 N N . LYS A 1 84 ? 5.583 -10.954 -4.222 1.00 89.19 84 LYS A N 1
ATOM 651 C CA . LYS A 1 84 ? 6.633 -11.924 -4.572 1.00 89.19 84 LYS A CA 1
ATOM 652 C C . LYS A 1 84 ? 6.405 -12.575 -5.931 1.00 89.19 84 LYS A C 1
ATOM 654 O O . LYS A 1 84 ? 7.378 -12.912 -6.600 1.00 89.19 84 LYS A O 1
ATOM 659 N N . GLU A 1 85 ? 5.159 -12.854 -6.292 1.00 94.19 85 GLU A N 1
ATOM 660 C CA . GLU A 1 85 ? 4.805 -13.416 -7.596 1.00 94.19 85 GLU A CA 1
ATOM 661 C C . GLU A 1 85 ? 5.039 -12.396 -8.713 1.00 94.19 85 GLU A C 1
ATOM 663 O O . GLU A 1 85 ? 5.733 -12.697 -9.682 1.00 94.19 85 GLU A O 1
ATOM 668 N N . TYR A 1 86 ? 4.564 -11.164 -8.527 1.00 91.69 86 TYR A N 1
ATOM 669 C CA . TYR A 1 86 ? 4.747 -10.081 -9.485 1.00 91.69 86 TYR A CA 1
ATOM 670 C C . TYR A 1 86 ? 6.232 -9.818 -9.747 1.00 91.69 86 TYR A C 1
ATOM 672 O O . TYR A 1 86 ? 6.675 -9.872 -10.891 1.00 91.69 86 TYR A O 1
ATOM 680 N N . LEU A 1 87 ? 7.034 -9.649 -8.688 1.00 87.75 87 LEU A N 1
ATOM 681 C CA . LEU A 1 87 ? 8.479 -9.439 -8.812 1.00 87.75 87 LEU A CA 1
ATOM 682 C C . LEU A 1 87 ? 9.187 -10.607 -9.514 1.00 87.75 87 LEU A C 1
ATOM 684 O O . LEU A 1 87 ? 10.119 -10.373 -10.281 1.00 87.75 87 LEU A O 1
ATOM 688 N N . ARG A 1 88 ? 8.758 -11.857 -9.290 1.00 90.94 88 ARG A N 1
ATOM 689 C CA . ARG A 1 88 ? 9.329 -13.034 -9.971 1.00 90.94 88 ARG A CA 1
ATOM 690 C C . ARG A 1 88 ? 9.114 -13.003 -11.485 1.00 90.94 88 ARG A C 1
ATOM 692 O O . ARG A 1 88 ? 9.994 -13.460 -12.209 1.00 90.94 88 ARG A O 1
ATOM 699 N N . ASN A 1 89 ? 7.995 -12.445 -11.939 1.00 92.19 89 ASN A N 1
ATOM 700 C CA . ASN A 1 89 ? 7.638 -12.360 -13.356 1.00 92.19 89 ASN A CA 1
ATOM 701 C C . ASN A 1 89 ? 8.278 -11.163 -14.080 1.00 92.19 89 ASN A C 1
ATOM 703 O O . ASN A 1 89 ? 8.253 -11.104 -15.308 1.00 92.19 89 ASN A O 1
ATOM 707 N N . LEU A 1 90 ? 8.874 -10.218 -13.348 1.00 92.25 90 LEU A N 1
ATOM 708 C CA . LEU A 1 90 ? 9.591 -9.093 -13.940 1.00 92.25 90 LEU A CA 1
ATOM 709 C C . LEU A 1 90 ? 10.970 -9.509 -14.465 1.00 92.25 90 LEU A C 1
ATOM 711 O O . LEU A 1 90 ? 11.694 -10.319 -13.861 1.00 92.25 90 LEU A O 1
ATOM 715 N N . SER A 1 91 ? 11.381 -8.870 -15.562 1.00 94.00 91 SER A N 1
ATOM 716 C CA . SER A 1 91 ? 12.737 -9.019 -16.082 1.00 94.00 91 SER A CA 1
ATOM 717 C C . SER A 1 91 ? 13.771 -8.587 -15.026 1.00 94.00 91 SER A C 1
ATOM 719 O O . SER A 1 91 ? 13.487 -7.720 -14.190 1.00 94.00 91 SER A O 1
ATOM 721 N N . PRO A 1 92 ? 14.983 -9.171 -15.028 1.00 92.81 92 PRO A N 1
ATOM 722 C CA . PRO A 1 92 ? 16.039 -8.763 -14.102 1.00 92.81 92 PRO A CA 1
ATOM 723 C C . PRO A 1 92 ? 16.370 -7.264 -14.181 1.00 92.81 92 PRO A C 1
ATOM 725 O O . PRO A 1 92 ? 16.605 -6.645 -13.149 1.00 92.81 92 PRO A O 1
ATOM 728 N N . ALA A 1 93 ? 1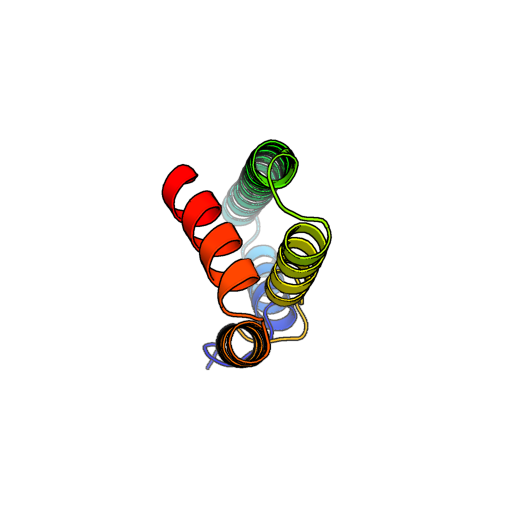6.327 -6.671 -15.380 1.00 90.06 93 ALA A N 1
ATOM 729 C CA . ALA A 1 93 ? 16.577 -5.243 -15.584 1.00 90.06 93 ALA A CA 1
ATOM 730 C C . ALA A 1 93 ? 15.558 -4.368 -14.833 1.00 90.06 93 ALA A C 1
ATOM 732 O O . ALA A 1 93 ? 15.948 -3.519 -14.036 1.00 90.06 93 ALA A O 1
ATOM 733 N N . VAL A 1 94 ? 14.260 -4.656 -14.989 1.00 90.62 94 VAL A N 1
ATOM 734 C CA . VAL A 1 94 ? 13.188 -3.913 -14.308 1.00 90.62 94 VAL A CA 1
ATOM 735 C C . VAL A 1 94 ? 13.268 -4.082 -12.787 1.00 90.62 94 VAL A C 1
ATOM 737 O O . VAL A 1 94 ? 13.082 -3.120 -12.045 1.00 90.62 94 VAL A O 1
ATOM 740 N N . ARG A 1 95 ? 13.590 -5.287 -12.292 1.00 89.50 95 ARG A N 1
ATOM 741 C CA . ARG A 1 95 ? 13.791 -5.516 -10.849 1.00 89.50 95 ARG A CA 1
ATOM 742 C C . ARG A 1 95 ? 14.932 -4.681 -10.277 1.00 89.50 95 ARG A C 1
ATOM 744 O O . ARG A 1 95 ? 14.772 -4.123 -9.195 1.00 89.50 95 ARG A O 1
ATOM 751 N N . ASN A 1 96 ? 16.050 -4.591 -10.993 1.00 89.25 96 ASN A N 1
ATOM 752 C CA . ASN A 1 96 ? 17.207 -3.816 -10.554 1.00 89.25 96 ASN A CA 1
ATOM 753 C C . ASN A 1 96 ? 16.891 -2.316 -10.499 1.00 89.25 96 ASN A C 1
ATOM 755 O O . ASN A 1 96 ? 17.272 -1.659 -9.535 1.00 89.25 96 ASN A O 1
ATOM 759 N N . GLU A 1 97 ? 16.155 -1.785 -11.481 1.00 87.62 97 GLU A N 1
ATOM 760 C CA . GLU A 1 97 ? 15.703 -0.386 -11.472 1.00 87.62 97 GLU A CA 1
ATOM 761 C C . GLU A 1 97 ? 14.799 -0.084 -10.268 1.00 87.62 97 GLU A C 1
ATOM 763 O O . GLU A 1 97 ? 15.036 0.876 -9.531 1.00 87.62 97 GLU A O 1
ATOM 768 N N . LEU A 1 98 ? 13.806 -0.942 -10.011 1.00 85.38 98 LEU A N 1
ATOM 769 C CA . LEU A 1 98 ? 12.917 -0.807 -8.854 1.00 85.38 98 LEU A CA 1
ATOM 770 C C . LEU A 1 98 ? 13.682 -0.896 -7.528 1.00 85.38 98 LEU A C 1
ATOM 772 O O . LEU A 1 98 ? 13.412 -0.135 -6.599 1.00 85.38 98 LEU A O 1
ATOM 776 N N . GLN A 1 99 ? 14.650 -1.809 -7.433 1.00 84.25 99 GLN A N 1
ATOM 777 C CA . GLN A 1 99 ? 15.478 -1.977 -6.243 1.00 84.25 99 GLN A CA 1
ATOM 778 C C . GLN A 1 99 ? 16.392 -0.765 -6.009 1.00 84.25 99 GLN A C 1
ATOM 780 O O . GLN A 1 99 ? 16.525 -0.318 -4.870 1.00 84.25 99 GLN A O 1
ATOM 785 N N . ALA A 1 100 ? 16.976 -0.196 -7.066 1.00 82.56 100 ALA A N 1
ATOM 786 C CA . ALA A 1 100 ? 17.793 1.012 -6.979 1.00 82.56 100 ALA A CA 1
ATOM 787 C C . ALA A 1 100 ? 16.977 2.213 -6.478 1.00 82.56 100 ALA A C 1
ATOM 789 O O . ALA A 1 100 ? 17.418 2.928 -5.578 1.00 82.56 100 ALA A O 1
ATOM 790 N N . VAL A 1 101 ? 15.756 2.391 -6.991 1.00 77.56 101 VAL A N 1
ATOM 791 C CA . VAL A 1 101 ? 14.838 3.433 -6.509 1.00 77.56 101 VAL A CA 1
ATOM 792 C C . VAL A 1 101 ? 14.409 3.188 -5.060 1.00 77.56 101 VAL A C 1
ATOM 794 O O . VAL A 1 101 ? 14.339 4.133 -4.276 1.00 77.56 101 VAL A O 1
ATOM 797 N N . PHE A 1 102 ? 14.162 1.934 -4.672 1.00 74.25 102 PHE A N 1
ATOM 798 C CA . PHE A 1 102 ? 13.806 1.595 -3.294 1.00 74.25 102 PHE A CA 1
ATOM 799 C C . PHE A 1 102 ? 14.928 1.929 -2.299 1.00 74.25 102 PHE A C 1
ATOM 801 O O . PHE A 1 102 ? 14.648 2.541 -1.272 1.00 74.25 102 PHE A O 1
ATOM 808 N N . TYR A 1 103 ? 16.185 1.592 -2.604 1.00 71.94 103 TYR A N 1
ATOM 809 C CA . TYR A 1 103 ? 17.330 1.952 -1.754 1.00 71.94 103 TYR A CA 1
ATOM 810 C C . TYR A 1 103 ? 17.672 3.440 -1.783 1.00 71.94 103 TYR A C 1
ATOM 812 O O . TYR A 1 103 ? 18.238 3.953 -0.834 1.00 71.94 103 TYR A O 1
ATOM 820 N N . ALA A 1 104 ? 17.328 4.170 -2.843 1.00 68.25 104 ALA A N 1
ATOM 821 C CA . ALA A 1 104 ? 17.464 5.625 -2.826 1.00 68.25 104 ALA A CA 1
ATOM 822 C C . ALA A 1 104 ? 16.421 6.299 -1.908 1.00 68.25 104 ALA A C 1
ATOM 824 O O . ALA A 1 104 ? 16.564 7.470 -1.560 1.00 68.25 104 ALA A O 1
ATOM 825 N N . LYS A 1 105 ? 15.350 5.580 -1.539 1.00 64.25 105 LYS A N 1
ATOM 826 C CA . LYS A 1 105 ? 14.235 6.072 -0.719 1.00 64.25 105 LYS A CA 1
ATOM 827 C C . LYS A 1 105 ? 14.447 5.867 0.793 1.00 64.25 105 LYS A C 1
ATOM 829 O O . LYS A 1 105 ? 13.740 6.521 1.561 1.00 64.25 105 LYS A O 1
ATOM 834 N N . PHE A 1 106 ? 15.371 4.989 1.204 1.00 51.56 106 PHE A N 1
ATOM 835 C CA . PHE A 1 106 ? 15.631 4.581 2.596 1.00 51.56 106 PHE A CA 1
ATOM 836 C C . PHE A 1 106 ? 17.122 4.402 2.867 1.00 51.56 106 PHE A C 1
ATOM 838 O O . PHE A 1 106 ? 17.554 4.799 3.971 1.00 51.56 106 PHE A O 1
#

pLDDT: mean 85.01, std 8.2, range [51.56, 94.19]

Sequence (106 aa):
KYANKPDSQLEAAGEEWVNGKGGMIKENYNQFKANMQLMHEKAALLGKAMAENLSPEAKKADVDLSNIGKDKTLSEQQKREKFKEYLRNLSPAVRNELQAVFYAKF

Foldseek 3Di:
DPQFAQQVVVVVVVVVVQVVVDDPSVVVVVVVVVVVVVVVVVVVVLVVVLLVPADPLLVVLSVVLVVLVPPSRGGPVRSVVVNVVSLVPDDPVSNVSNVVSVVVVD

Secondary structure (DSSP, 8-state):
--TTS-HHHHHHHHHHHHHHH-HHHHHHHHHHHHHHHHHHHHHHHHHHHHHTTS-HHHHHHHHHHHHHHH-TTS-HHHHHHHHHHHHHHS-HHHHHHHHHHHHH--

InterPro domains:
  IPR003677 SXP/RAL-2 family protein Ani s 5-like, cation-binding domain [PF02520] (6-93)

Organism: Brugia pahangi (NCBI:txid6280)